Protein AF-A0A656Z6H8-F1 (afdb_monomer_lite)

Radius of gyration: 13.1 Å; chains: 1; bounding box: 34×17×33 Å

Sequence (72 aa):
MIFDHRTYTARPNMLPKFLKLYEEVGLPMQRHYLGEPFGFFQTHIGDLSRVVHIWKYESLADRETRRDKMEA

Organism: Brucella anthropi (NCBI:txid529)

Secondary structure (DSSP, 8-state):
-EEEEEEEEPPTT-HHHHHHHIIIIIHHHHHHHH-SEEEEEE-SSSS-SEEEEEEEESSHHHHHHHHHHHH-

InterPro domains:
  IPR011008 Dimeric alpha-beta barrel [SSF54909] (1-70)
  IPR012577 NIPSNAP [PF07978] (5-70)
  IPR051557 NipSnap domain-containing protein [PTHR21017] (2-70)

pLDDT: mean 96.73, std 2.56, range [79.0, 98.56]

Structure (mmCIF, N/CA/C/O backbone):
data_AF-A0A656Z6H8-F1
#
_entry.id   AF-A0A656Z6H8-F1
#
loop_
_atom_site.group_PDB
_atom_site.id
_atom_site.type_symbol
_atom_site.label_atom_id
_atom_site.label_alt_id
_atom_site.label_comp_id
_atom_site.label_asym_id
_atom_site.label_entity_id
_atom_site.label_seq_id
_atom_site.pdbx_PDB_ins_code
_atom_site.Cartn_x
_atom_site.Cartn_y
_atom_site.Cartn_z
_atom_site.occupancy
_atom_site.B_iso_or_equiv
_atom_site.auth_seq_id
_atom_site.auth_comp_id
_atom_site.auth_asym_id
_atom_site.auth_atom_id
_atom_site.pdbx_PDB_model_num
ATOM 1 N N . MET A 1 1 ? -4.644 1.309 17.578 1.00 91.06 1 MET A N 1
ATOM 2 C CA . MET A 1 1 ? -4.263 1.765 16.227 1.00 91.06 1 MET A CA 1
ATOM 3 C C . MET A 1 1 ? -3.182 0.855 15.667 1.00 91.06 1 MET A C 1
ATOM 5 O O . MET A 1 1 ? -2.190 0.637 16.353 1.00 91.06 1 MET A O 1
ATOM 9 N N . ILE A 1 2 ? -3.372 0.327 14.457 1.00 97.56 2 ILE A N 1
ATOM 10 C CA . ILE A 1 2 ? -2.418 -0.552 13.759 1.00 97.56 2 ILE A CA 1
ATOM 11 C C . ILE A 1 2 ? -2.268 -0.148 12.285 1.00 97.56 2 ILE A C 1
ATOM 13 O O . ILE A 1 2 ? -3.152 0.506 11.726 1.00 97.56 2 ILE A O 1
ATOM 17 N N . PHE A 1 3 ? -1.174 -0.586 11.658 1.00 98.06 3 PHE A N 1
ATOM 18 C CA . PHE A 1 3 ? -0.923 -0.427 10.226 1.00 98.06 3 PHE A CA 1
ATOM 19 C C . PHE A 1 3 ? -0.764 -1.797 9.558 1.00 98.06 3 PHE A C 1
ATOM 21 O O . PHE A 1 3 ? 0.125 -2.564 9.921 1.00 98.06 3 PHE A O 1
ATOM 28 N N . ASP A 1 4 ? -1.622 -2.098 8.584 1.00 97.94 4 ASP A N 1
ATOM 29 C CA . ASP A 1 4 ? -1.511 -3.285 7.730 1.00 97.94 4 ASP A CA 1
ATOM 30 C C . ASP A 1 4 ? -0.629 -2.942 6.523 1.00 97.94 4 ASP A C 1
ATOM 32 O O . ASP A 1 4 ? -1.049 -2.203 5.628 1.00 97.94 4 ASP 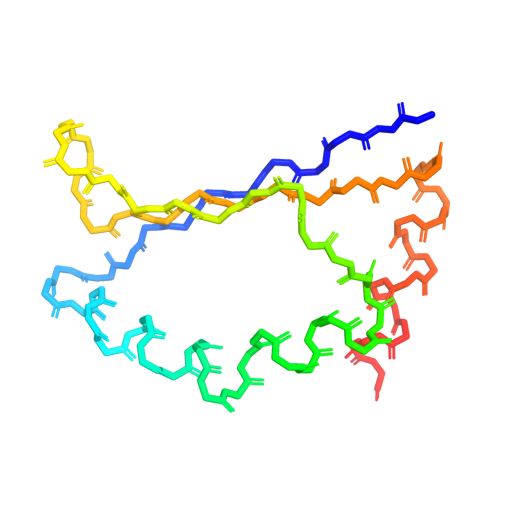A O 1
ATOM 36 N N . HIS A 1 5 ? 0.610 -3.438 6.541 1.00 98.25 5 HIS A N 1
ATOM 37 C CA . HIS A 1 5 ? 1.599 -3.250 5.484 1.00 98.25 5 HIS A CA 1
ATOM 38 C C . HIS A 1 5 ? 1.552 -4.424 4.506 1.00 98.25 5 HIS A C 1
ATOM 40 O O . HIS A 1 5 ? 1.825 -5.568 4.874 1.00 98.25 5 HIS A O 1
ATOM 46 N N . ARG A 1 6 ? 1.233 -4.131 3.242 1.00 98.00 6 ARG A N 1
ATOM 47 C CA . ARG A 1 6 ? 1.063 -5.145 2.201 1.00 98.00 6 ARG A CA 1
ATOM 48 C C . ARG A 1 6 ? 1.985 -4.866 1.029 1.00 98.00 6 ARG A C 1
ATOM 50 O O . ARG A 1 6 ? 2.000 -3.761 0.488 1.00 98.00 6 ARG A O 1
ATOM 57 N N . THR A 1 7 ? 2.706 -5.906 0.628 1.00 98.19 7 THR A N 1
ATOM 58 C CA . THR A 1 7 ? 3.704 -5.850 -0.438 1.00 98.19 7 THR A CA 1
ATOM 59 C C . THR A 1 7 ? 3.365 -6.868 -1.506 1.00 98.19 7 THR A C 1
ATOM 61 O O . THR A 1 7 ? 3.393 -8.071 -1.249 1.00 98.19 7 THR A O 1
ATOM 64 N N . TYR A 1 8 ? 3.083 -6.396 -2.716 1.00 97.69 8 TYR A 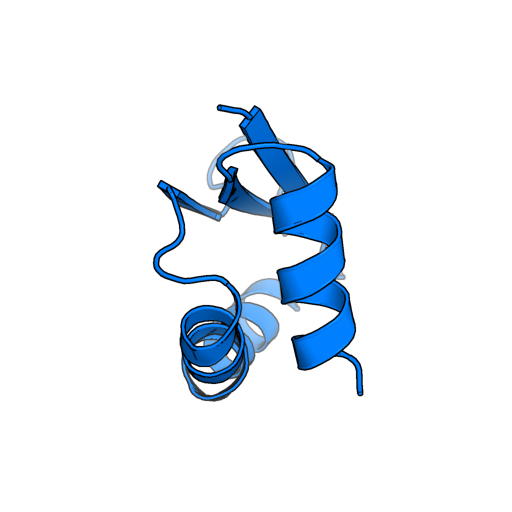N 1
ATOM 65 C CA . TYR A 1 8 ? 2.818 -7.254 -3.867 1.00 97.69 8 TYR A CA 1
ATOM 66 C C . TYR A 1 8 ? 3.904 -7.087 -4.911 1.00 97.69 8 TYR A C 1
ATOM 68 O O . TYR A 1 8 ? 4.270 -5.970 -5.267 1.00 97.69 8 TYR A O 1
ATOM 76 N N . THR A 1 9 ? 4.388 -8.211 -5.433 1.00 97.56 9 THR A N 1
ATOM 77 C CA . THR A 1 9 ? 5.311 -8.230 -6.568 1.00 97.56 9 THR A CA 1
ATOM 78 C C . THR A 1 9 ? 4.539 -8.712 -7.789 1.00 97.56 9 THR A C 1
ATOM 80 O O . THR A 1 9 ? 4.081 -9.853 -7.839 1.00 97.56 9 THR A O 1
ATOM 83 N N . ALA A 1 10 ? 4.344 -7.820 -8.754 1.00 97.06 10 ALA A N 1
ATOM 84 C CA . ALA A 1 10 ? 3.742 -8.153 -10.031 1.00 97.06 10 ALA A CA 1
ATOM 85 C C . ALA A 1 10 ? 4.700 -9.023 -10.854 1.00 97.06 10 ALA A C 1
ATOM 87 O O . ALA A 1 10 ? 5.921 -8.977 -10.689 1.00 97.06 10 ALA A O 1
ATOM 88 N N . ARG A 1 11 ? 4.146 -9.788 -11.801 1.00 96.25 11 ARG A N 1
ATOM 89 C CA . ARG A 1 11 ? 4.972 -10.424 -12.834 1.00 96.25 11 ARG A CA 1
ATOM 90 C C . ARG A 1 11 ? 5.762 -9.344 -13.596 1.00 96.25 11 ARG A C 1
ATOM 92 O O . ARG A 1 11 ? 5.248 -8.228 -13.743 1.00 96.25 11 ARG A O 1
ATOM 99 N N . PRO A 1 12 ? 6.963 -9.659 -14.112 1.00 93.00 12 PRO A N 1
ATOM 100 C CA . PRO A 1 12 ? 7.761 -8.700 -14.871 1.00 93.00 12 PRO A CA 1
ATOM 101 C C . PRO A 1 12 ? 6.939 -7.996 -15.958 1.00 93.00 12 PRO A C 1
ATOM 103 O O . PRO A 1 12 ? 6.148 -8.637 -16.649 1.00 93.00 12 PRO A O 1
ATOM 106 N N . ASN A 1 13 ? 7.107 -6.676 -16.081 1.00 91.88 13 ASN A N 1
ATOM 107 C CA . ASN A 1 13 ? 6.394 -5.793 -17.021 1.00 91.88 13 ASN A CA 1
ATOM 108 C C . ASN A 1 13 ? 4.865 -5.692 -16.841 1.00 91.88 13 ASN A C 1
ATOM 110 O O . ASN A 1 13 ? 4.206 -4.997 -17.610 1.00 91.88 13 ASN A O 1
ATOM 114 N N . MET A 1 14 ? 4.281 -6.319 -15.814 1.00 97.00 14 MET A N 1
ATOM 115 C CA . MET A 1 14 ? 2.832 -6.267 -15.565 1.00 97.00 14 MET A CA 1
ATOM 116 C C . MET A 1 14 ? 2.414 -5.166 -14.587 1.00 97.00 14 MET A C 1
ATOM 118 O O . MET A 1 14 ? 1.218 -4.909 -14.446 1.00 97.00 14 MET A O 1
ATOM 122 N N . LEU A 1 15 ? 3.370 -4.500 -13.930 1.00 96.50 15 LEU A N 1
ATOM 123 C CA . LEU A 1 15 ? 3.086 -3.456 -12.944 1.00 96.50 15 LEU A CA 1
ATOM 124 C C . LEU A 1 15 ? 2.226 -2.305 -13.512 1.00 96.50 15 LEU A C 1
ATOM 126 O O . LEU A 1 15 ? 1.217 -1.994 -12.884 1.00 96.50 15 LEU A O 1
ATOM 130 N N . PRO A 1 16 ? 2.503 -1.725 -14.700 1.00 96.19 16 PRO A N 1
ATOM 131 C CA . PRO A 1 16 ? 1.661 -0.652 -15.240 1.00 96.19 16 PRO A CA 1
ATOM 132 C C . PRO A 1 16 ? 0.208 -1.086 -15.472 1.00 96.19 16 PRO A C 1
ATOM 134 O O . PRO A 1 16 ? -0.725 -0.341 -15.183 1.00 96.19 16 PRO A O 1
ATOM 137 N N . LYS A 1 17 ? 0.002 -2.325 -15.944 1.00 97.31 17 LYS A N 1
ATOM 138 C CA . LYS A 1 17 ? -1.339 -2.890 -16.146 1.00 97.31 17 LYS A CA 1
ATOM 139 C C . LYS A 1 17 ? -2.069 -3.085 -14.817 1.00 97.31 17 LYS A C 1
ATOM 141 O O . LYS A 1 17 ? -3.259 -2.795 -14.733 1.00 97.31 17 LYS A O 1
ATOM 146 N N . PHE A 1 18 ? -1.361 -3.567 -13.795 1.00 97.19 18 PHE A N 1
ATOM 147 C CA . PHE A 1 18 ? -1.903 -3.692 -12.444 1.00 97.19 18 PHE A CA 1
ATOM 148 C C . PHE A 1 18 ? -2.320 -2.329 -11.886 1.00 97.19 18 PHE A C 1
ATOM 150 O O . PHE A 1 18 ? -3.441 -2.203 -11.409 1.00 97.19 18 PHE A O 1
ATOM 157 N N . LEU A 1 19 ? -1.456 -1.314 -11.986 1.00 97.50 19 LEU A N 1
ATOM 158 C CA . LEU A 1 19 ? -1.728 0.022 -11.452 1.00 97.50 19 LEU A CA 1
ATOM 159 C C . LEU A 1 19 ? -2.942 0.666 -12.113 1.00 97.50 19 LEU A C 1
ATOM 161 O O . LEU A 1 19 ? -3.796 1.176 -11.401 1.00 97.50 19 LEU A O 1
ATOM 165 N N . LYS A 1 20 ? -3.069 0.561 -13.442 1.00 98.00 20 LYS A N 1
ATOM 166 C CA . LYS A 1 20 ? -4.240 1.073 -14.162 1.00 98.00 20 LYS A CA 1
ATOM 167 C C . LYS A 1 20 ? -5.542 0.411 -13.695 1.00 98.00 20 LYS A C 1
ATOM 169 O O . LYS A 1 20 ? -6.490 1.099 -13.341 1.00 98.00 20 LYS A O 1
ATOM 174 N N . LEU A 1 21 ? -5.571 -0.924 -13.634 1.00 97.75 21 LEU A N 1
ATOM 175 C CA . LEU A 1 21 ? -6.738 -1.663 -13.135 1.00 97.75 21 LEU A CA 1
ATOM 176 C C . LEU A 1 21 ? -7.051 -1.307 -11.675 1.00 97.75 21 LEU A C 1
ATOM 178 O O . LEU A 1 21 ? -8.211 -1.214 -11.274 1.00 97.75 21 LEU A O 1
ATOM 182 N N . TYR A 1 22 ? -6.008 -1.140 -10.866 1.00 97.38 22 TYR A N 1
ATOM 183 C CA . TYR A 1 22 ? -6.158 -0.800 -9.466 1.00 97.38 22 TYR A CA 1
ATOM 184 C C . TYR A 1 22 ? -6.716 0.615 -9.291 1.00 97.38 22 TYR A C 1
ATOM 186 O O . TYR A 1 22 ? -7.633 0.789 -8.504 1.00 97.38 22 TYR A O 1
ATOM 194 N N . GLU A 1 23 ? -6.236 1.603 -10.040 1.00 96.94 23 GLU A N 1
ATOM 195 C CA . GLU A 1 23 ? -6.760 2.972 -10.010 1.00 96.94 23 GLU A CA 1
ATOM 196 C C . GLU A 1 23 ? -8.233 3.035 -10.440 1.00 96.94 23 GLU A C 1
ATOM 198 O O . GLU A 1 23 ? -9.044 3.661 -9.760 1.00 96.94 23 GLU A O 1
ATOM 203 N N . GLU A 1 24 ? -8.592 2.341 -11.523 1.00 97.81 24 GLU A N 1
ATOM 204 C CA . GLU A 1 24 ? -9.939 2.390 -12.102 1.00 97.81 24 GLU A CA 1
ATOM 205 C C . GLU A 1 24 ? -10.977 1.598 -11.289 1.00 97.81 24 GLU A C 1
ATOM 207 O O . GLU A 1 24 ? -12.139 1.996 -11.216 1.00 97.81 24 GLU A O 1
ATOM 212 N N . VAL A 1 25 ? -10.581 0.469 -10.688 1.00 97.31 25 VAL A N 1
ATOM 213 C CA . VAL A 1 25 ? -11.526 -0.503 -10.103 1.00 97.31 25 VAL A CA 1
ATOM 214 C C . VAL A 1 25 ? -11.176 -0.866 -8.663 1.00 97.31 25 VAL A C 1
ATOM 216 O O . VAL A 1 25 ? -12.035 -0.830 -7.780 1.00 97.31 25 VAL A O 1
ATOM 219 N N . GLY A 1 26 ? -9.916 -1.223 -8.406 1.00 96.06 26 GLY A N 1
ATOM 220 C CA . GLY A 1 26 ? -9.492 -1.762 -7.111 1.00 96.06 26 GLY A CA 1
ATOM 221 C C . GLY A 1 26 ? -9.563 -0.747 -5.969 1.00 96.06 26 GLY A C 1
ATOM 222 O O . GLY A 1 26 ? -10.131 -1.037 -4.918 1.00 96.06 26 GLY A O 1
ATOM 223 N N . LEU A 1 27 ? -9.007 0.446 -6.172 1.00 96.62 27 LEU A N 1
ATOM 224 C CA . LEU A 1 27 ? -8.913 1.499 -5.170 1.00 96.62 27 LEU A CA 1
ATOM 225 C C . LEU A 1 27 ? -10.289 2.067 -4.795 1.00 96.62 27 LEU A C 1
ATOM 227 O O . LEU A 1 27 ? -10.532 2.176 -3.595 1.00 96.62 27 LEU A O 1
ATOM 231 N N . PRO A 1 28 ? -11.208 2.387 -5.732 1.00 97.44 28 PRO A N 1
ATOM 232 C CA . PRO A 1 28 ? -12.557 2.825 -5.368 1.00 97.44 28 PRO A CA 1
ATOM 233 C C . PRO A 1 28 ? -13.304 1.795 -4.514 1.00 97.44 28 PRO A C 1
ATOM 235 O O . PRO A 1 28 ? -13.877 2.149 -3.484 1.00 97.44 28 PRO A O 1
ATOM 238 N N . MET A 1 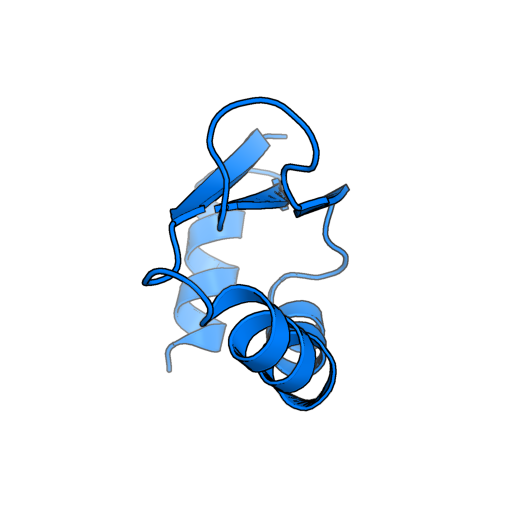29 ? -13.240 0.514 -4.897 1.00 96.81 29 MET A N 1
ATOM 239 C CA . MET A 1 29 ? -13.867 -0.571 -4.141 1.00 96.81 29 MET A CA 1
ATOM 240 C C . MET A 1 29 ? -13.239 -0.719 -2.750 1.00 96.81 29 MET A C 1
ATOM 242 O O . MET A 1 29 ? -13.956 -0.736 -1.756 1.00 96.81 29 MET A O 1
ATOM 246 N N . GLN A 1 30 ? -11.909 -0.725 -2.638 1.00 97.31 30 GLN A N 1
ATOM 247 C CA . GLN A 1 30 ? -11.249 -0.804 -1.332 1.00 97.31 30 GLN A CA 1
ATOM 248 C C . GLN A 1 30 ? -11.532 0.419 -0.460 1.00 97.31 30 GLN A C 1
ATOM 250 O O . GLN A 1 30 ? -11.756 0.261 0.737 1.00 97.31 30 GLN A O 1
ATOM 255 N N . ARG A 1 31 ? -11.583 1.627 -1.035 1.00 97.31 31 ARG A N 1
ATOM 256 C CA . ARG A 1 31 ? -11.896 2.848 -0.281 1.00 97.31 31 ARG A CA 1
ATOM 257 C C . ARG A 1 31 ? -13.298 2.827 0.313 1.00 97.31 31 ARG A C 1
ATOM 259 O O . ARG A 1 31 ? -13.480 3.298 1.432 1.00 97.31 31 ARG A O 1
ATOM 266 N N . HIS A 1 32 ? -14.260 2.229 -0.391 1.00 97.38 32 HIS A N 1
ATOM 267 C CA . HIS A 1 32 ? -15.627 2.071 0.103 1.00 97.38 32 HIS A CA 1
ATOM 268 C C . HIS A 1 32 ? -15.699 1.278 1.421 1.00 97.38 32 HIS A C 1
ATOM 270 O O . HIS A 1 32 ? -16.431 1.671 2.326 1.00 97.38 32 HIS A O 1
ATOM 276 N N . TYR A 1 33 ? -14.921 0.198 1.557 1.00 97.75 33 TYR A N 1
ATOM 277 C CA . TYR A 1 33 ? -14.970 -0.675 2.739 1.00 97.75 33 TYR A CA 1
ATOM 278 C C . TYR A 1 33 ? -13.904 -0.360 3.792 1.00 97.75 33 TYR A C 1
ATOM 280 O O . TYR A 1 33 ? -14.161 -0.433 4.994 1.00 97.75 33 TYR A O 1
ATOM 288 N N . LEU A 1 34 ? -12.685 -0.049 3.353 1.00 97.50 34 LEU A N 1
ATOM 289 C CA . LEU A 1 34 ? -11.513 0.054 4.220 1.00 97.50 34 LEU A CA 1
ATOM 290 C C . LEU A 1 34 ? -11.254 1.500 4.679 1.00 97.50 34 LEU A C 1
ATOM 292 O O . LEU A 1 34 ? -10.663 1.693 5.745 1.00 97.50 34 LEU A O 1
ATOM 296 N N . GLY A 1 35 ? -11.742 2.502 3.937 1.00 96.00 35 GLY A N 1
ATOM 297 C CA . GLY A 1 35 ? -11.477 3.930 4.155 1.00 96.00 35 GLY A CA 1
ATOM 298 C C . GLY A 1 35 ? -10.357 4.465 3.257 1.00 96.00 35 GLY A C 1
ATOM 299 O O . GLY A 1 35 ? -10.112 3.932 2.183 1.00 96.00 35 GLY A O 1
ATOM 300 N N . GLU A 1 36 ? -9.649 5.517 3.666 1.00 96.38 36 GLU A N 1
ATOM 301 C CA . GLU A 1 36 ? -8.476 5.990 2.913 1.00 96.38 36 GLU A CA 1
ATOM 302 C C . GLU A 1 36 ? -7.214 5.190 3.270 1.00 96.38 36 GLU A C 1
ATOM 304 O O . GLU A 1 36 ? -6.965 4.940 4.458 1.00 96.38 36 GLU A O 1
ATOM 309 N N . PRO A 1 37 ? -6.378 4.808 2.286 1.00 96.94 37 PRO A N 1
ATOM 310 C CA . PRO A 1 37 ? -5.078 4.229 2.584 1.00 96.94 37 PRO A CA 1
ATOM 311 C C . PRO A 1 37 ? -4.185 5.272 3.267 1.00 96.94 37 PRO A C 1
ATOM 313 O O . PRO A 1 37 ? -4.217 6.457 2.946 1.00 96.94 37 PRO A O 1
ATOM 316 N N . PHE A 1 38 ? -3.321 4.818 4.175 1.00 97.88 38 PHE A N 1
ATOM 317 C CA . PHE A 1 38 ? -2.264 5.664 4.732 1.00 97.88 38 PHE A CA 1
ATOM 318 C C . PHE A 1 38 ? -1.217 6.017 3.668 1.00 97.88 38 PHE A C 1
ATOM 320 O O . PHE A 1 38 ? -0.641 7.100 3.682 1.00 97.88 38 PHE A O 1
ATOM 327 N N . GLY A 1 39 ? -0.980 5.097 2.733 1.00 97.38 39 GLY A N 1
ATOM 328 C CA . GLY A 1 39 ? -0.121 5.337 1.584 1.00 97.38 39 GLY A CA 1
ATOM 329 C C . GLY A 1 39 ? -0.180 4.202 0.573 1.00 97.38 39 GLY A C 1
ATOM 330 O O . GLY A 1 39 ? -0.459 3.052 0.922 1.00 97.38 39 GLY A O 1
ATOM 331 N N . PHE A 1 40 ? 0.093 4.541 -0.683 1.00 97.75 40 PHE A N 1
ATOM 332 C CA . PHE A 1 40 ? 0.183 3.609 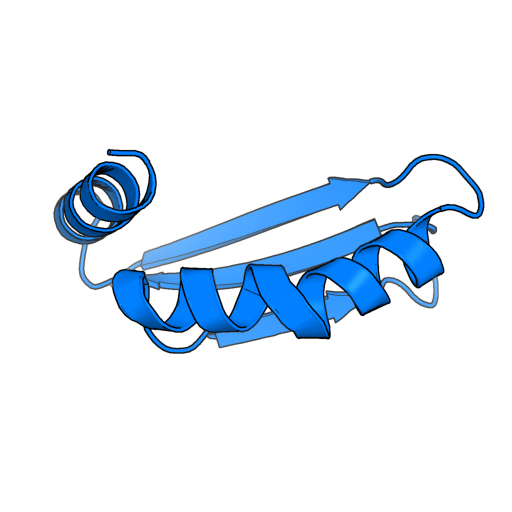-1.800 1.00 97.75 40 PHE A CA 1
ATOM 333 C C . PHE A 1 40 ? 1.381 4.001 -2.668 1.00 97.75 40 PHE A C 1
ATOM 335 O O . PHE A 1 40 ? 1.466 5.134 -3.137 1.00 97.75 40 PHE A O 1
ATOM 342 N N . PHE A 1 41 ? 2.320 3.080 -2.857 1.00 97.56 41 PHE A N 1
ATOM 343 C CA . PHE A 1 41 ? 3.632 3.347 -3.440 1.00 97.56 41 PHE A CA 1
ATOM 344 C C . PHE A 1 41 ? 4.011 2.266 -4.448 1.00 97.56 41 PHE A C 1
ATOM 346 O O . PHE A 1 41 ? 3.639 1.102 -4.298 1.00 97.56 41 PHE A O 1
ATOM 353 N N . GLN A 1 42 ? 4.825 2.636 -5.433 1.00 96.75 42 GLN A N 1
ATOM 354 C CA . GLN A 1 42 ? 5.520 1.699 -6.313 1.00 96.75 42 GLN A CA 1
ATOM 355 C C . GLN A 1 42 ? 7.031 1.819 -6.112 1.00 96.7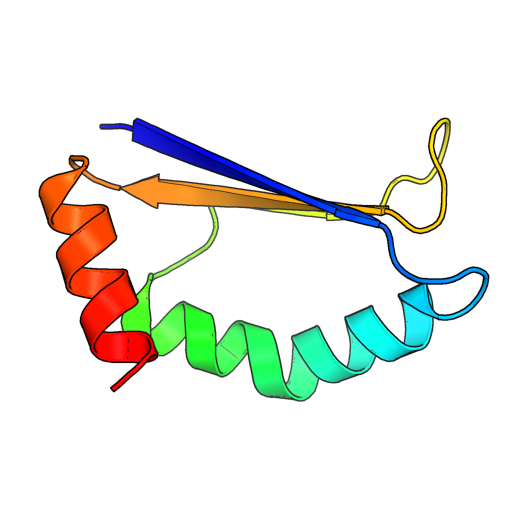5 42 GLN A C 1
ATOM 357 O O . GLN A 1 42 ? 7.543 2.918 -5.884 1.00 96.75 42 GLN A O 1
ATOM 362 N N . THR A 1 43 ? 7.761 0.713 -6.226 1.00 96.75 43 THR A N 1
ATOM 363 C CA . THR A 1 43 ? 9.224 0.755 -6.137 1.00 96.75 43 THR A CA 1
ATOM 364 C C . THR A 1 43 ? 9.820 1.352 -7.410 1.00 96.75 43 THR A C 1
ATOM 366 O O . THR A 1 43 ? 9.606 0.827 -8.502 1.00 96.75 43 THR A O 1
ATOM 369 N N . HIS A 1 44 ? 10.607 2.421 -7.266 1.00 94.69 44 HIS A N 1
ATOM 370 C CA . HIS A 1 44 ? 11.399 3.000 -8.358 1.00 94.69 44 HIS A CA 1
ATOM 371 C C . HIS A 1 44 ? 12.855 2.498 -8.371 1.00 94.69 44 HIS A C 1
ATOM 373 O O . HIS A 1 44 ? 13.407 2.253 -9.439 1.00 94.69 44 HIS A O 1
ATOM 379 N N . ILE A 1 45 ? 13.463 2.301 -7.195 1.00 96.81 45 ILE A N 1
ATOM 380 C CA . ILE A 1 45 ? 14.836 1.800 -7.017 1.00 96.81 45 ILE A CA 1
ATOM 381 C C . ILE A 1 45 ? 14.802 0.646 -6.006 1.00 96.81 45 ILE A C 1
ATOM 383 O O . ILE A 1 45 ? 14.170 0.779 -4.959 1.00 96.81 45 ILE A O 1
ATOM 387 N N . GLY A 1 46 ? 15.476 -0.470 -6.309 1.00 95.81 46 GLY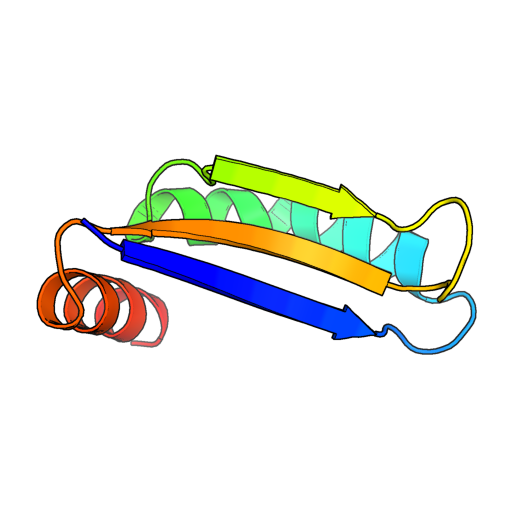 A N 1
ATOM 388 C CA . GLY A 1 46 ? 15.484 -1.690 -5.491 1.00 95.81 46 GLY A CA 1
ATOM 389 C C . GLY A 1 46 ? 14.671 -2.813 -6.133 1.00 95.81 46 GLY A C 1
ATOM 390 O O . GLY A 1 46 ? 14.774 -3.043 -7.336 1.00 95.81 46 GLY A O 1
ATOM 391 N N . ASP A 1 47 ? 13.851 -3.505 -5.343 1.00 94.81 47 ASP A N 1
ATOM 392 C CA . ASP A 1 47 ? 13.011 -4.596 -5.839 1.00 94.81 47 ASP A CA 1
ATOM 393 C C . ASP A 1 47 ? 11.883 -4.079 -6.747 1.00 94.81 47 ASP A C 1
ATOM 395 O O . ASP A 1 47 ? 10.840 -3.605 -6.282 1.00 94.81 47 ASP A O 1
ATOM 399 N N . LEU A 1 48 ? 12.112 -4.168 -8.058 1.00 94.56 48 LEU A N 1
ATOM 400 C CA . LEU A 1 48 ? 11.221 -3.657 -9.098 1.00 94.56 48 LEU A CA 1
ATOM 401 C C . LEU A 1 48 ? 9.913 -4.456 -9.219 1.00 94.56 48 LEU A C 1
ATOM 403 O O . LEU A 1 48 ? 9.743 -5.536 -8.657 1.00 94.56 48 LEU A O 1
ATOM 407 N N . SER A 1 49 ? 8.980 -3.924 -10.017 1.00 95.75 49 SER A N 1
ATOM 408 C CA . SER A 1 49 ? 7.644 -4.507 -10.239 1.00 95.75 49 SER A CA 1
ATOM 409 C C . SER A 1 49 ? 6.836 -4.688 -8.948 1.00 95.75 49 SER A C 1
ATOM 411 O O . SER A 1 49 ? 5.988 -5.573 -8.861 1.00 95.75 49 SER A O 1
ATOM 413 N N . ARG A 1 50 ? 7.089 -3.852 -7.937 1.00 97.38 50 ARG A N 1
ATOM 414 C CA . ARG A 1 50 ? 6.498 -3.974 -6.608 1.00 97.38 50 ARG A CA 1
ATOM 415 C C . ARG A 1 50 ? 5.631 -2.783 -6.244 1.00 97.38 50 ARG A C 1
ATOM 417 O O . ARG A 1 50 ? 5.983 -1.639 -6.524 1.00 97.38 50 ARG A O 1
ATOM 424 N N . VAL A 1 51 ? 4.533 -3.089 -5.563 1.00 97.81 51 VAL A N 1
ATOM 425 C CA . VAL A 1 51 ? 3.651 -2.128 -4.908 1.00 97.81 51 VAL A CA 1
ATOM 426 C C . VAL A 1 51 ? 3.681 -2.367 -3.410 1.00 97.81 51 VAL A C 1
ATOM 428 O O . VAL A 1 51 ? 3.640 -3.514 -2.958 1.00 97.81 51 VAL A O 1
ATOM 431 N N . VAL A 1 52 ? 3.720 -1.273 -2.660 1.00 98.25 52 VAL A N 1
ATOM 432 C CA . VAL A 1 52 ? 3.546 -1.252 -1.212 1.00 98.25 52 VAL A CA 1
ATOM 433 C C . VAL A 1 52 ? 2.333 -0.399 -0.897 1.00 98.25 52 VAL A C 1
ATOM 435 O O . VAL A 1 52 ? 2.254 0.749 -1.325 1.00 98.25 52 VAL A O 1
ATOM 438 N N . HIS A 1 53 ? 1.395 -0.938 -0.131 1.00 97.88 53 HIS A N 1
ATOM 439 C CA . HIS A 1 53 ? 0.247 -0.176 0.332 1.00 97.88 53 HIS A CA 1
ATOM 440 C C . HIS A 1 53 ? -0.016 -0.418 1.810 1.00 97.88 53 HIS A C 1
ATOM 442 O O . HIS A 1 53 ? 0.160 -1.525 2.325 1.00 97.88 53 HIS A O 1
ATOM 448 N N . ILE A 1 54 ? -0.407 0.651 2.495 1.00 98.56 54 ILE A N 1
ATOM 449 C CA . ILE A 1 54 ? -0.522 0.691 3.947 1.00 98.56 54 ILE A CA 1
ATOM 450 C C . ILE A 1 54 ? -1.923 1.158 4.311 1.00 98.56 54 ILE A C 1
ATOM 452 O O . ILE A 1 54 ? -2.377 2.204 3.848 1.00 98.56 54 ILE A O 1
ATOM 456 N N . TRP A 1 55 ? -2.585 0.397 5.175 1.00 98.25 55 TRP A N 1
ATOM 457 C CA . TRP A 1 55 ? -3.928 0.691 5.666 1.00 98.25 55 TRP A CA 1
ATOM 458 C C . TRP A 1 55 ? -3.911 0.895 7.176 1.00 98.25 55 TRP A C 1
ATOM 460 O O . TRP A 1 55 ? -3.267 0.134 7.899 1.00 98.25 55 TRP A O 1
ATOM 470 N N . LYS A 1 56 ? -4.616 1.921 7.653 1.00 97.69 56 LYS A N 1
ATOM 471 C CA . LYS A 1 56 ? -4.721 2.250 9.076 1.00 97.69 56 LYS A CA 1
ATOM 472 C C . LYS A 1 56 ? -6.039 1.714 9.632 1.00 97.69 56 LYS A C 1
ATOM 474 O O . LYS A 1 56 ? -7.092 2.010 9.078 1.00 97.69 56 LYS A O 1
ATOM 479 N N . TYR A 1 57 ? -5.972 1.003 10.753 1.00 97.88 57 TYR A N 1
ATOM 480 C CA . TYR A 1 57 ? -7.150 0.502 11.469 1.00 97.88 57 TYR A CA 1
ATOM 481 C C . TYR A 1 57 ? -7.064 0.821 12.960 1.00 97.88 57 TYR A C 1
ATOM 483 O O . TYR A 1 57 ? -5.974 1.029 13.512 1.00 97.88 57 TYR A O 1
ATOM 491 N N . GLU A 1 58 ? -8.208 0.825 13.639 1.00 97.69 58 GLU A N 1
ATOM 492 C CA . GLU A 1 58 ? -8.250 1.067 15.084 1.00 97.69 58 GLU A CA 1
ATOM 493 C C . GLU A 1 58 ? -7.702 -0.132 15.874 1.00 97.69 58 GLU A C 1
ATOM 495 O O . GLU A 1 58 ? -6.929 0.033 16.825 1.00 97.69 58 GLU A O 1
ATOM 500 N N . SER A 1 59 ? -8.014 -1.351 15.432 1.00 98.19 59 SER A N 1
ATOM 501 C CA . SER A 1 59 ? -7.582 -2.619 16.031 1.00 98.19 59 SER A CA 1
ATOM 502 C C . SER A 1 59 ? -7.545 -3.741 14.983 1.00 98.19 59 SER A C 1
ATOM 504 O O . SER A 1 59 ? -7.960 -3.547 13.839 1.00 98.19 59 SER A O 1
ATOM 506 N N . LEU A 1 60 ? -7.065 -4.931 15.364 1.00 98.06 60 LEU A N 1
ATOM 507 C CA . LEU A 1 60 ? -7.148 -6.116 14.498 1.00 98.06 60 LEU A CA 1
ATOM 508 C C . LEU A 1 60 ? -8.603 -6.519 14.203 1.00 98.06 60 LEU A C 1
ATOM 510 O O . LEU A 1 60 ? -8.906 -6.862 13.066 1.00 98.06 60 LEU A O 1
ATOM 514 N N . ALA A 1 61 ? -9.508 -6.381 15.177 1.00 98.25 61 ALA A N 1
ATOM 515 C CA . ALA A 1 61 ? -10.929 -6.689 14.998 1.00 98.25 61 ALA A CA 1
ATOM 516 C C . ALA A 1 61 ? -11.629 -5.730 14.011 1.00 98.25 61 ALA A C 1
ATOM 518 O O . ALA A 1 61 ? -12.458 -6.156 13.208 1.00 98.25 61 ALA A O 1
ATOM 519 N N . ASP A 1 62 ? -11.274 -4.436 14.029 1.00 98.12 62 ASP A N 1
ATOM 520 C CA . ASP A 1 62 ? -11.756 -3.453 13.042 1.00 98.12 62 ASP A CA 1
ATOM 521 C C . ASP A 1 62 ? -11.268 -3.810 11.630 1.00 98.12 62 ASP A C 1
ATOM 523 O O . ASP A 1 62 ? -12.054 -3.827 10.681 1.00 98.12 62 ASP A O 1
ATOM 527 N N . ARG A 1 63 ? -9.987 -4.184 11.499 1.00 97.69 63 ARG A N 1
ATOM 528 C CA . ARG A 1 63 ? -9.422 -4.675 10.235 1.00 97.69 63 ARG A CA 1
ATOM 529 C C . ARG A 1 63 ? -10.193 -5.884 9.705 1.00 97.69 63 ARG A C 1
ATOM 531 O O . ARG A 1 63 ? -10.565 -5.875 8.537 1.00 97.69 63 ARG A O 1
ATOM 538 N N . GLU A 1 64 ? -10.397 -6.913 10.524 1.00 97.94 64 GLU A N 1
ATOM 539 C CA . GLU A 1 64 ? -11.123 -8.132 10.132 1.00 97.94 64 GLU A CA 1
ATOM 540 C C . GLU A 1 64 ? -12.540 -7.794 9.667 1.00 97.94 64 GLU A C 1
ATOM 542 O O . GLU A 1 64 ? -12.882 -8.052 8.520 1.00 97.94 64 GLU A O 1
ATOM 547 N N . THR A 1 65 ? -13.298 -7.051 10.478 1.00 97.94 65 THR A N 1
ATOM 548 C CA . THR A 1 65 ? -14.674 -6.647 10.147 1.00 97.94 65 THR A CA 1
ATOM 549 C C . THR A 1 65 ? -14.776 -5.919 8.802 1.00 97.94 65 THR A C 1
ATOM 551 O O . THR A 1 65 ? -15.702 -6.167 8.029 1.00 97.94 65 THR A O 1
ATOM 554 N N . ARG A 1 66 ? -13.861 -4.983 8.508 1.00 97.81 66 ARG A N 1
ATOM 555 C CA . ARG A 1 66 ? -13.880 -4.238 7.236 1.00 97.81 66 ARG A CA 1
ATOM 556 C C . ARG A 1 66 ? -13.478 -5.103 6.047 1.00 97.81 66 ARG A C 1
ATOM 558 O O . ARG A 1 66 ? -14.040 -4.935 4.968 1.00 97.81 66 ARG A O 1
ATOM 565 N N . ARG A 1 67 ? -12.516 -6.011 6.230 1.00 97.12 67 ARG A N 1
ATOM 566 C CA . ARG A 1 67 ? -12.069 -6.925 5.174 1.00 97.12 67 ARG A CA 1
ATOM 567 C C . ARG A 1 67 ? -13.119 -7.982 4.852 1.00 97.12 67 ARG A C 1
ATOM 569 O O . ARG A 1 67 ? -13.391 -8.182 3.676 1.00 97.12 67 ARG A O 1
ATOM 576 N N . ASP A 1 68 ? -13.757 -8.560 5.862 1.00 97.88 68 ASP A N 1
ATOM 577 C CA . ASP A 1 68 ? -14.807 -9.563 5.676 1.00 97.88 68 ASP A CA 1
ATOM 578 C C . ASP A 1 68 ? -15.993 -8.980 4.895 1.00 97.88 68 ASP A C 1
ATOM 580 O O . ASP A 1 68 ? -16.507 -9.607 3.976 1.00 97.88 68 ASP A O 1
ATOM 584 N N . LYS A 1 69 ? -16.376 -7.727 5.183 1.00 97.62 69 LYS A N 1
ATOM 585 C CA . LYS A 1 69 ? -17.420 -7.011 4.427 1.00 97.62 69 LYS A CA 1
ATOM 586 C C . LYS A 1 69 ? -17.063 -6.743 2.964 1.00 97.62 69 LYS A C 1
ATOM 588 O O . LYS A 1 69 ? -17.968 -6.583 2.158 1.00 97.62 69 LYS A O 1
ATOM 593 N N . MET A 1 70 ? -15.775 -6.621 2.648 1.00 96.06 70 MET A N 1
ATOM 594 C CA . MET A 1 70 ? -15.289 -6.384 1.286 1.00 96.06 70 MET A CA 1
ATOM 595 C C . MET A 1 70 ? -15.219 -7.683 0.470 1.00 96.06 70 MET A C 1
ATOM 597 O O . MET A 1 70 ? -15.284 -7.635 -0.754 1.00 96.06 70 MET A O 1
ATOM 601 N N . GLU A 1 71 ? -15.022 -8.824 1.135 1.00 92.44 71 GLU A N 1
ATOM 602 C CA . GLU A 1 71 ? -14.854 -10.142 0.504 1.00 92.44 71 GLU A CA 1
ATOM 603 C C . GLU A 1 71 ? -16.176 -10.924 0.356 1.00 92.44 71 GLU A C 1
ATOM 605 O O . GLU A 1 71 ? -16.198 -11.926 -0.361 1.00 92.44 71 GLU A O 1
ATOM 610 N N . ALA A 1 72 ? -17.252 -10.466 1.007 1.00 79.00 72 ALA A N 1
ATOM 611 C CA . ALA A 1 72 ? -18.610 -11.014 0.923 1.00 79.00 72 ALA A CA 1
ATOM 612 C C . ALA A 1 72 ? -19.359 -10.566 -0.342 1.00 79.00 72 ALA A C 1
ATOM 614 O O . ALA A 1 72 ? -20.068 -11.421 -0.922 1.00 79.00 72 ALA A O 1
#

Foldseek 3Di:
DDKDKDKDADDPPCLVVVVVCCVVPVVVLLCVQQNDWPDWDADPDDRHSMIITMGDDPDPVRVVVSVVVSVD